Protein AF-A0AAD1NVR5-F1 (afdb_monomer_lite)

Secondary structure (DSSP, 8-sta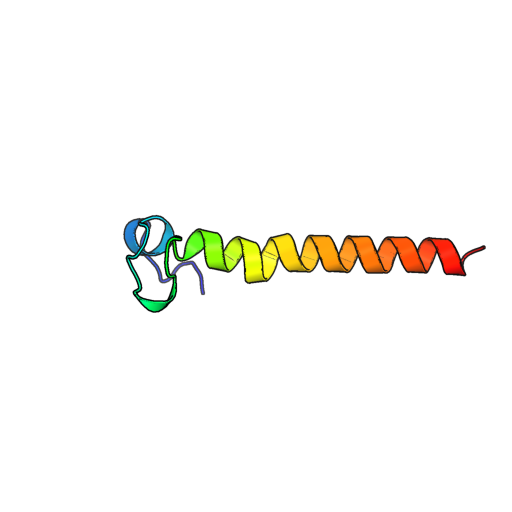te):
--TTS-HHHHHSTTSSGGGTTS-HHHHHHHHTHHHHHHHHHHHHHHHHHHT-

Radius of gyration: 16.06 Å; chains: 1; bounding box: 39×15×39 Å

Organism: NCBI:txid2559073

Sequence (52 aa):
MIGGFSNDELFSKKHFGWTGTTSLGSYFVSATSSHYEWAAKKTRAYARILAH

InterPro domains:
  IPR012550 Protein of unknown function DUF1706 [PF08020] (1-47)
  IPR012550 Protein of unknown function DUF1706 [PTHR40658] (1-48)
  IPR034660 DinB/YfiT-like putative metalloenzymes [G3DSA:1.20.120.450] (1-50)

pLDDT: mean 94.67, std 6.39, range [58.34, 98.38]

Foldseek 3Di:
DVVVDDPCQAAPACPDVVSPGGGNVVVCCVVPVVVVVVVVVVVVVVVVVVVD

Structure (mmCIF, N/CA/C/O backbone):
data_AF-A0AAD1NVR5-F1
#
_entry.id   AF-A0AAD1NVR5-F1
#
loop_
_atom_site.group_PDB
_atom_site.id
_atom_site.type_symbol
_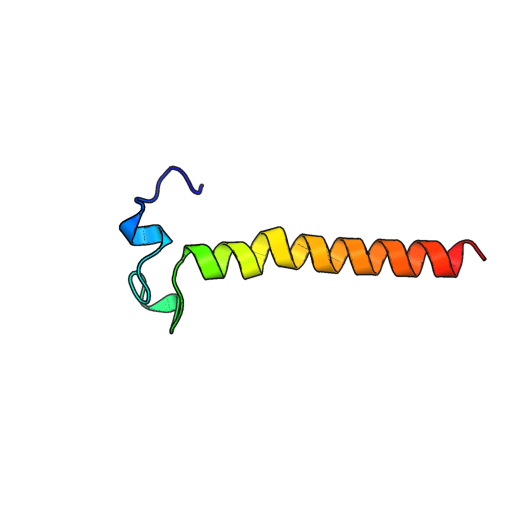atom_site.label_atom_id
_atom_site.label_alt_id
_atom_site.label_comp_id
_atom_site.label_asym_id
_atom_site.label_entity_id
_atom_site.label_seq_id
_atom_site.pdbx_PDB_ins_code
_atom_site.Cartn_x
_atom_site.Cartn_y
_atom_site.Cartn_z
_atom_site.occupancy
_atom_site.B_iso_or_equiv
_atom_site.auth_seq_id
_atom_site.auth_comp_id
_atom_site.auth_asym_id
_atom_site.auth_atom_id
_atom_site.pdbx_PDB_model_num
ATOM 1 N N . MET A 1 1 ? -12.745 -5.748 -2.701 1.00 72.38 1 MET A N 1
ATOM 2 C CA . MET A 1 1 ? -11.702 -6.102 -1.714 1.00 72.38 1 MET A CA 1
ATOM 3 C C . MET A 1 1 ? -11.580 -5.056 -0.600 1.00 72.38 1 MET A C 1
ATOM 5 O O . MET A 1 1 ? -11.621 -5.469 0.540 1.00 72.38 1 MET A O 1
ATOM 9 N N . ILE A 1 2 ? -11.546 -3.737 -0.868 1.00 86.62 2 ILE A N 1
ATOM 10 C CA . ILE A 1 2 ? -11.704 -2.710 0.199 1.00 86.62 2 ILE A CA 1
ATOM 11 C C . ILE A 1 2 ? -13.173 -2.460 0.577 1.00 86.62 2 ILE A C 1
ATOM 13 O O . ILE A 1 2 ? -13.482 -2.352 1.753 1.00 86.62 2 ILE A O 1
ATOM 17 N N . GLY A 1 3 ? -14.093 -2.437 -0.395 1.00 92.19 3 GLY A N 1
ATOM 18 C CA . GLY A 1 3 ? -15.508 -2.103 -0.149 1.00 92.19 3 GLY A CA 1
ATOM 19 C C . GLY A 1 3 ? -16.312 -3.093 0.706 1.00 92.19 3 GLY A C 1
ATOM 20 O O . GLY A 1 3 ? -17.505 -2.889 0.876 1.00 92.19 3 GLY A O 1
ATOM 21 N N . GLY A 1 4 ? -15.688 -4.166 1.202 1.00 96.12 4 GLY A N 1
ATOM 22 C CA . GLY A 1 4 ? -16.297 -5.080 2.172 1.00 96.12 4 GLY A CA 1
ATOM 23 C C . GLY A 1 4 ? -15.984 -4.729 3.629 1.00 96.12 4 GLY A C 1
ATOM 24 O O . GLY A 1 4 ? -16.574 -5.332 4.514 1.00 96.12 4 GLY A O 1
ATOM 25 N N . PHE A 1 5 ? -15.074 -3.782 3.871 1.00 96.50 5 PHE A N 1
ATOM 26 C CA . PHE A 1 5 ? -14.721 -3.319 5.209 1.00 96.50 5 PHE A CA 1
ATOM 27 C C . PHE A 1 5 ? -15.436 -2.008 5.527 1.00 96.50 5 PHE A C 1
ATOM 29 O O . PHE A 1 5 ? -15.579 -1.128 4.673 1.00 96.50 5 PHE A O 1
ATOM 36 N N . SER A 1 6 ? -15.843 -1.865 6.779 1.00 97.25 6 SER A N 1
ATOM 37 C CA . SER A 1 6 ? -16.314 -0.609 7.347 1.00 97.25 6 SER A CA 1
ATOM 38 C C . SER A 1 6 ? -15.168 0.390 7.546 1.00 97.25 6 SER A C 1
ATOM 40 O O . SER A 1 6 ? -13.985 0.047 7.552 1.00 97.25 6 SER A O 1
ATOM 42 N N . ASN A 1 7 ? -15.521 1.658 7.767 1.00 96.62 7 ASN A N 1
ATOM 43 C CA . ASN A 1 7 ? -14.533 2.682 8.110 1.00 96.62 7 ASN A CA 1
ATOM 44 C C . ASN A 1 7 ? -13.790 2.360 9.414 1.00 96.62 7 ASN A C 1
ATOM 46 O O . ASN A 1 7 ? -12.599 2.644 9.510 1.00 96.62 7 ASN A O 1
ATOM 50 N N . ASP A 1 8 ? -14.463 1.760 10.398 1.00 96.75 8 ASP A N 1
ATOM 51 C CA . ASP A 1 8 ? -13.809 1.400 11.656 1.00 96.75 8 ASP A CA 1
ATOM 52 C C . ASP A 1 8 ? -12.764 0.297 11.437 1.00 96.75 8 ASP A C 1
ATOM 54 O O . ASP A 1 8 ? -11.609 0.459 11.824 1.00 96.75 8 ASP A O 1
ATOM 58 N N . GLU A 1 9 ? -13.111 -0.755 10.690 1.00 96.81 9 GLU A N 1
ATOM 59 C CA . GLU A 1 9 ? -12.172 -1.820 10.310 1.00 96.81 9 GLU A CA 1
ATOM 60 C C . GLU A 1 9 ? -10.955 -1.293 9.533 1.00 96.81 9 GLU A C 1
ATOM 62 O O . GLU A 1 9 ? -9.834 -1.775 9.713 1.00 96.81 9 GLU A O 1
ATOM 67 N N . LEU A 1 10 ? -11.155 -0.296 8.666 1.00 97.12 10 LEU A N 1
ATOM 68 C CA . LEU A 1 10 ? -10.085 0.265 7.840 1.00 97.12 10 LEU A CA 1
ATOM 69 C C . LEU A 1 10 ? -9.168 1.217 8.609 1.00 97.12 10 LEU A C 1
ATOM 71 O O . LEU A 1 10 ? -7.959 1.235 8.353 1.00 97.12 10 LEU A O 1
ATOM 75 N N . PHE A 1 11 ? -9.712 2.027 9.516 1.00 96.31 11 PHE A N 1
ATOM 76 C CA . PHE A 1 11 ? -8.997 3.188 10.051 1.00 96.31 11 PHE A CA 1
ATOM 77 C C . PHE A 1 11 ? -8.714 3.123 11.554 1.00 96.31 11 PHE A C 1
ATOM 79 O O . PHE A 1 11 ? -7.818 3.837 12.016 1.00 96.31 11 PHE A O 1
ATOM 86 N N . SER A 1 12 ? -9.349 2.218 12.301 1.00 96.44 12 SER A N 1
ATOM 87 C CA . SER A 1 12 ? -9.014 1.988 13.707 1.00 96.44 12 SER A CA 1
ATOM 88 C C . SER A 1 12 ? -7.733 1.160 13.839 1.00 96.44 12 SER A C 1
ATOM 90 O O . SER A 1 12 ? -7.548 0.101 13.231 1.00 96.44 12 SER A O 1
ATOM 92 N N . LYS A 1 13 ? -6.785 1.666 14.634 1.00 94.56 13 LYS A N 1
ATOM 93 C CA . LYS A 1 13 ? -5.536 0.949 14.932 1.00 94.56 13 LYS A CA 1
ATOM 94 C C . LYS A 1 13 ? -5.852 -0.302 15.735 1.00 94.56 13 LYS A C 1
ATOM 96 O O . LYS A 1 13 ? -6.710 -0.253 16.612 1.00 94.56 13 LYS A O 1
ATOM 101 N N . LYS A 1 14 ? -5.109 -1.387 15.496 1.00 92.50 14 LYS A N 1
ATOM 102 C CA . LYS A 1 14 ? -5.276 -2.657 16.228 1.00 92.50 14 LYS A CA 1
ATOM 103 C C . LYS A 1 14 ? -6.680 -3.270 16.128 1.00 92.50 14 LYS A C 1
ATOM 105 O O . LYS A 1 14 ? -6.972 -4.180 16.895 1.00 92.50 14 LYS A O 1
ATOM 110 N N . HIS A 1 15 ? -7.519 -2.822 15.187 1.00 94.56 15 HIS A N 1
ATOM 111 C CA . HIS A 1 15 ? -8.822 -3.447 14.947 1.00 94.56 15 HIS A CA 1
ATOM 112 C C . HIS A 1 15 ? -8.642 -4.935 14.599 1.00 94.56 15 HIS A C 1
ATOM 114 O O . HIS A 1 15 ? -9.346 -5.797 15.114 1.00 94.56 15 HIS A O 1
ATOM 120 N N . PHE A 1 16 ? -7.606 -5.249 13.814 1.00 94.00 16 PHE A N 1
ATOM 121 C CA . PHE A 1 16 ? -7.142 -6.613 13.592 1.00 94.00 16 PHE A CA 1
ATOM 122 C C . PHE A 1 16 ? -5.805 -6.837 14.301 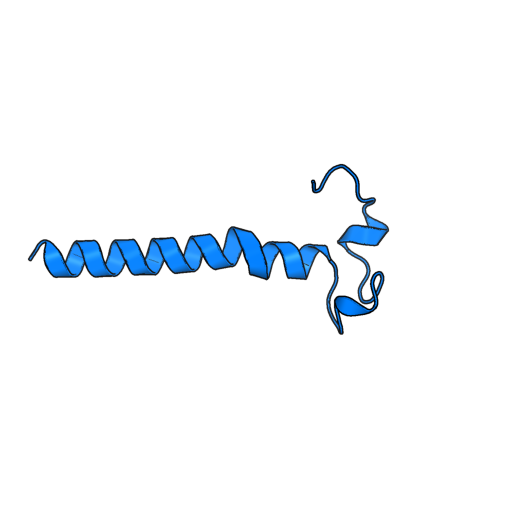1.00 94.00 16 PHE A C 1
ATOM 124 O O . PHE A 1 16 ? -4.849 -6.096 14.086 1.00 94.00 16 PHE A O 1
ATOM 131 N N . GLY A 1 17 ? -5.698 -7.892 15.116 1.00 94.25 17 GLY A N 1
ATOM 132 C CA . GLY A 1 17 ? -4.498 -8.138 15.930 1.00 94.25 17 GLY A CA 1
ATOM 133 C C . GLY A 1 17 ? -3.199 -8.286 15.124 1.00 94.25 17 GLY A C 1
ATOM 134 O O . GLY A 1 17 ? -2.127 -7.917 15.599 1.00 94.25 17 GLY A O 1
ATOM 135 N N . TRP A 1 18 ? -3.285 -8.759 13.878 1.00 94.75 18 TRP A N 1
ATOM 136 C CA . TRP A 1 18 ? -2.126 -8.947 13.004 1.00 94.75 18 TRP A CA 1
ATOM 137 C C . TRP A 1 18 ? -1.580 -7.640 12.402 1.00 94.75 18 TRP A C 1
ATOM 139 O O . TRP A 1 18 ? -0.443 -7.632 11.935 1.00 94.75 18 TRP A O 1
ATOM 149 N N . THR A 1 19 ? -2.323 -6.523 12.440 1.00 93.88 19 THR A N 1
ATOM 150 C CA . THR A 1 19 ? -1.826 -5.221 11.943 1.00 93.88 19 THR A CA 1
ATOM 151 C C . THR A 1 19 ? -0.881 -4.533 12.939 1.00 93.88 19 THR A C 1
ATOM 153 O O . THR A 1 19 ? -0.346 -3.459 12.664 1.00 93.88 19 THR A O 1
ATOM 156 N N . GLY A 1 20 ? -0.624 -5.144 14.102 1.00 90.88 20 GLY A N 1
ATOM 157 C CA . GLY A 1 20 ? 0.389 -4.689 15.052 1.00 90.88 20 GLY A CA 1
ATOM 158 C C . GLY A 1 20 ? 0.040 -3.343 15.685 1.00 90.88 20 GLY A C 1
ATOM 159 O O . GLY A 1 20 ? -0.787 -3.271 16.583 1.00 90.88 20 GLY A O 1
ATOM 160 N N . THR A 1 21 ? 0.706 -2.261 15.280 1.00 94.56 21 THR A N 1
ATOM 161 C CA . THR A 1 21 ? 0.454 -0.900 15.801 1.00 94.56 21 THR A CA 1
ATOM 162 C C . THR A 1 21 ? -0.296 0.001 14.818 1.00 94.56 21 THR A C 1
ATOM 164 O O . THR A 1 21 ? -0.613 1.144 15.159 1.00 94.56 21 THR A O 1
ATOM 167 N N . THR A 1 22 ? -0.596 -0.495 13.616 1.00 96.19 22 THR A N 1
ATOM 168 C CA . THR A 1 22 ? -1.211 0.274 12.529 1.00 96.19 22 THR A CA 1
ATOM 169 C C . THR A 1 22 ? -2.669 -0.135 12.301 1.00 96.19 22 THR A C 1
ATOM 171 O O . THR A 1 22 ? -3.185 -1.071 12.924 1.00 96.19 22 THR A O 1
ATOM 174 N N . SER A 1 23 ? -3.366 0.617 11.449 1.00 97.12 23 SER A N 1
ATOM 175 C CA . SER A 1 23 ? -4.682 0.237 10.933 1.00 97.12 23 SER A CA 1
ATOM 176 C C . SER A 1 23 ? -4.547 -0.635 9.681 1.00 97.12 23 SER A C 1
ATOM 178 O O . SER A 1 23 ? -3.504 -0.638 9.015 1.00 97.12 23 SER A O 1
ATOM 180 N N . LEU A 1 24 ? -5.622 -1.340 9.322 1.00 96.88 24 LEU A N 1
ATOM 181 C CA . LEU A 1 24 ? -5.678 -2.141 8.097 1.00 96.88 24 LEU A CA 1
ATOM 182 C C . LEU A 1 24 ? -5.433 -1.287 6.841 1.00 96.88 24 LEU A C 1
ATOM 184 O O . LEU A 1 24 ? -4.696 -1.690 5.942 1.00 96.88 24 LEU A O 1
ATOM 188 N N . GLY A 1 25 ? -5.985 -0.072 6.804 1.00 96.56 25 GLY A N 1
ATOM 189 C CA . GLY A 1 25 ? -5.782 0.871 5.708 1.00 96.56 25 GLY A CA 1
ATOM 190 C C . GLY A 1 25 ? -4.312 1.251 5.520 1.00 96.56 25 GLY A C 1
ATOM 191 O O . GLY A 1 25 ? -3.821 1.263 4.392 1.00 96.56 25 GLY A O 1
ATOM 192 N N . SER A 1 26 ? -3.571 1.490 6.609 1.00 96.12 26 SER A N 1
ATOM 193 C CA . SER A 1 26 ? -2.129 1.763 6.527 1.00 9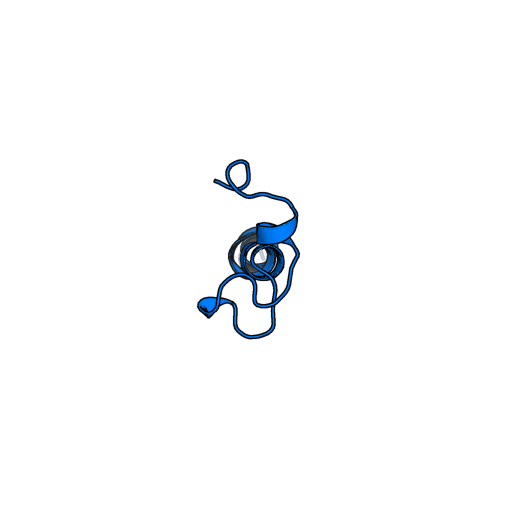6.12 26 SER A CA 1
ATOM 194 C C . SER A 1 26 ? -1.341 0.570 5.982 1.00 96.12 26 SER A C 1
ATOM 196 O O . SER A 1 26 ? -0.415 0.766 5.193 1.00 96.12 26 SER A O 1
ATOM 198 N N . TYR A 1 27 ? -1.719 -0.657 6.356 1.00 95.31 27 TYR A N 1
ATOM 199 C CA . TYR A 1 27 ? -1.129 -1.863 5.775 1.00 95.31 27 TYR A CA 1
ATOM 200 C C . TYR A 1 27 ? -1.388 -1.939 4.265 1.00 95.31 27 TYR A C 1
ATOM 202 O O . TYR A 1 27 ? -0.444 -2.134 3.502 1.00 95.31 27 TYR A O 1
ATOM 210 N N . PHE A 1 28 ? -2.625 -1.708 3.812 1.00 95.62 28 PHE A N 1
ATOM 211 C CA . PHE A 1 28 ? -2.944 -1.717 2.382 1.00 95.62 28 PHE A CA 1
ATOM 212 C C . PHE A 1 28 ? -2.163 -0.670 1.597 1.00 95.62 28 PHE A C 1
ATOM 214 O O . PHE A 1 28 ? -1.616 -1.004 0.549 1.00 95.62 28 PHE A O 1
ATOM 221 N N . VAL A 1 29 ? -2.053 0.563 2.093 1.00 95.75 29 VAL A N 1
ATOM 222 C CA . VAL A 1 2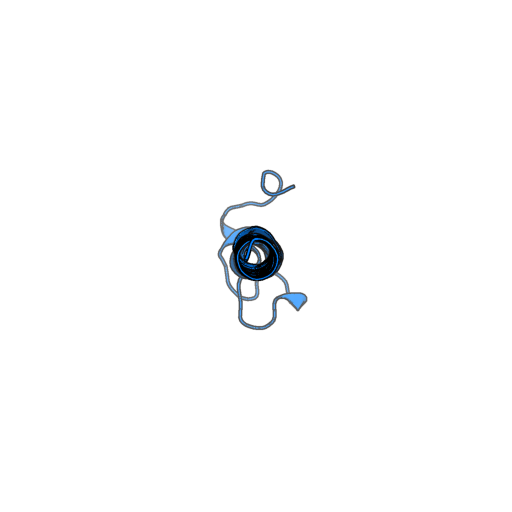9 ? -1.248 1.605 1.434 1.00 95.75 29 VAL A CA 1
ATOM 223 C C . VAL A 1 29 ? 0.208 1.156 1.295 1.00 95.75 29 VAL A C 1
ATOM 225 O O . VAL A 1 29 ? 0.770 1.207 0.201 1.00 95.75 29 VAL A O 1
ATOM 228 N N . SER A 1 30 ? 0.796 0.642 2.379 1.00 94.56 30 SER A N 1
ATOM 229 C CA . SER A 1 30 ? 2.183 0.173 2.381 1.00 94.56 30 SER A CA 1
ATOM 230 C C . SER A 1 30 ? 2.408 -1.004 1.427 1.00 94.56 30 SER A C 1
ATOM 232 O O . SER A 1 30 ? 3.368 -0.984 0.659 1.00 94.56 30 SER A O 1
ATOM 234 N N . ALA A 1 31 ? 1.517 -1.997 1.445 1.00 94.00 31 ALA A N 1
ATOM 235 C CA . ALA A 1 31 ? 1.647 -3.231 0.674 1.00 94.00 31 ALA A CA 1
ATOM 236 C C . ALA A 1 31 ? 1.199 -3.100 -0.793 1.00 94.00 31 ALA A C 1
ATOM 238 O O . ALA A 1 31 ? 1.522 -3.966 -1.603 1.00 94.00 31 ALA A O 1
ATOM 239 N N . THR A 1 32 ? 0.455 -2.047 -1.151 1.00 94.56 32 THR A N 1
ATOM 240 C CA . THR A 1 32 ? -0.065 -1.847 -2.513 1.00 94.56 32 THR A CA 1
ATOM 241 C C . THR A 1 32 ? 0.447 -0.545 -3.120 1.00 94.56 32 THR A C 1
ATOM 243 O O . THR A 1 32 ? 1.519 -0.549 -3.720 1.00 94.56 32 THR A O 1
ATOM 246 N N . SER A 1 33 ? -0.279 0.567 -2.984 1.00 95.44 33 SER A N 1
ATOM 247 C CA . SER A 1 33 ? -0.012 1.816 -3.705 1.00 95.44 33 SER A CA 1
ATOM 248 C C . SER A 1 33 ? 1.425 2.309 -3.533 1.00 95.44 33 SER A C 1
ATOM 250 O O . SER A 1 33 ? 2.105 2.531 -4.535 1.00 95.44 33 SER A O 1
ATOM 252 N N . SER A 1 34 ? 1.926 2.399 -2.298 1.00 96.94 34 SER A N 1
ATOM 253 C CA . SER A 1 34 ? 3.298 2.849 -2.035 1.00 96.94 34 SER A CA 1
ATOM 254 C C . SER A 1 34 ? 4.348 1.874 -2.569 1.00 96.94 34 SER A C 1
ATOM 256 O O . SER A 1 34 ? 5.390 2.299 -3.074 1.00 96.94 34 SER A O 1
ATOM 258 N N . HIS A 1 35 ? 4.083 0.566 -2.501 1.00 94.44 35 HIS A N 1
ATOM 259 C CA . HIS A 1 35 ? 5.007 -0.436 -3.026 1.00 94.44 35 HIS A CA 1
ATO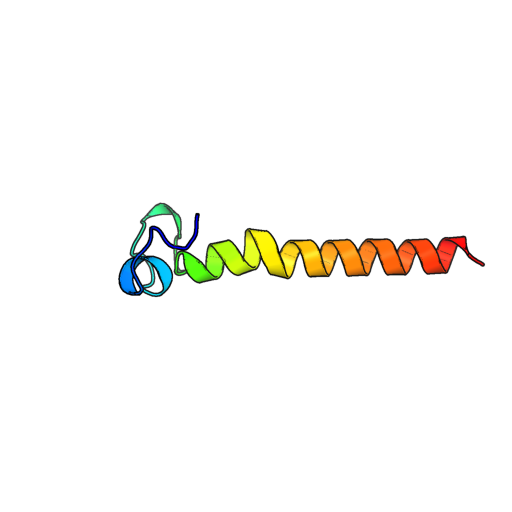M 260 C C . HIS A 1 35 ? 5.106 -0.368 -4.556 1.00 94.44 35 HIS A C 1
ATOM 262 O O . HIS A 1 35 ? 6.208 -0.334 -5.110 1.00 94.44 35 HIS A O 1
ATOM 268 N N . TYR A 1 36 ? 3.964 -0.271 -5.243 1.00 96.88 36 TYR A N 1
ATOM 269 C CA . TYR A 1 36 ? 3.924 -0.114 -6.697 1.00 96.88 36 TYR A CA 1
ATOM 270 C C . TYR A 1 36 ? 4.552 1.202 -7.157 1.00 96.88 36 TYR A C 1
ATOM 272 O O . TYR A 1 36 ? 5.261 1.219 -8.164 1.00 96.88 36 TYR A O 1
ATOM 280 N N . GLU A 1 37 ? 4.352 2.296 -6.420 1.00 98.19 37 GLU A N 1
ATOM 281 C CA . GLU A 1 37 ? 4.999 3.574 -6.721 1.00 98.19 37 GLU A CA 1
ATOM 282 C C . GLU A 1 37 ? 6.530 3.456 -6.658 1.00 98.19 37 GLU A C 1
ATOM 284 O O . GLU A 1 37 ? 7.230 3.851 -7.600 1.00 98.19 37 GLU A O 1
ATOM 289 N N . TRP A 1 38 ? 7.056 2.858 -5.583 1.00 97.75 38 TRP A N 1
ATOM 290 C CA . TRP A 1 38 ? 8.488 2.597 -5.435 1.00 97.75 38 TRP A CA 1
ATOM 291 C C . TRP A 1 38 ? 9.025 1.727 -6.575 1.00 97.75 38 TRP A C 1
ATOM 293 O O . TRP A 1 38 ? 10.030 2.089 -7.197 1.00 97.75 38 TRP A O 1
ATOM 303 N N . ALA A 1 39 ? 8.345 0.622 -6.890 1.00 97.88 39 ALA A N 1
ATOM 304 C CA . ALA A 1 39 ? 8.756 -0.288 -7.954 1.00 97.88 39 ALA A CA 1
ATOM 305 C C . ALA A 1 39 ? 8.799 0.439 -9.305 1.00 97.88 39 ALA A C 1
ATOM 307 O O . ALA A 1 39 ? 9.813 0.411 -10.001 1.00 97.88 39 ALA A O 1
ATOM 308 N N . ALA A 1 40 ? 7.753 1.199 -9.636 1.00 98.19 40 ALA A N 1
ATOM 309 C CA . ALA A 1 40 ? 7.693 1.957 -10.878 1.00 98.19 40 ALA A CA 1
ATOM 310 C C . ALA A 1 40 ? 8.785 3.040 -10.955 1.00 98.19 40 ALA A C 1
ATOM 312 O O . ALA A 1 40 ? 9.372 3.261 -12.019 1.00 98.19 40 ALA A O 1
ATOM 313 N N . LYS A 1 41 ? 9.112 3.699 -9.833 1.00 98.31 41 LYS A N 1
ATOM 314 C CA . LYS A 1 41 ? 10.244 4.636 -9.749 1.00 98.31 41 LYS A CA 1
ATOM 315 C C . LYS A 1 41 ? 11.574 3.937 -10.033 1.00 98.31 41 LYS A C 1
ATOM 317 O O . LYS A 1 41 ? 12.386 4.486 -10.781 1.00 98.31 41 LYS A O 1
ATOM 322 N N . LYS A 1 42 ? 11.791 2.741 -9.473 1.00 98.12 42 LYS A N 1
ATOM 323 C CA . LYS A 1 42 ? 12.988 1.926 -9.729 1.00 98.12 42 LYS A CA 1
ATOM 324 C C . LYS A 1 42 ? 13.078 1.540 -11.202 1.00 98.12 42 LYS A C 1
ATOM 326 O O . LYS A 1 42 ? 14.072 1.876 -11.838 1.00 98.12 42 LYS A O 1
ATOM 331 N N . THR A 1 43 ? 12.025 0.957 -11.774 1.00 98.38 43 THR A N 1
ATOM 332 C CA . THR A 1 43 ? 11.984 0.565 -13.192 1.00 98.38 43 THR A CA 1
ATOM 333 C C . THR A 1 43 ? 12.287 1.743 -14.116 1.00 98.38 43 THR A C 1
ATOM 335 O O . THR A 1 43 ? 13.142 1.636 -14.992 1.00 98.38 43 THR A O 1
ATOM 338 N N . ARG A 1 44 ? 11.665 2.908 -13.882 1.00 98.12 44 ARG A N 1
ATOM 339 C CA . ARG A 1 44 ? 11.924 4.127 -14.667 1.00 98.12 44 ARG A CA 1
ATOM 340 C C . ARG A 1 44 ? 13.351 4.651 -14.527 1.00 98.12 44 ARG A C 1
ATOM 342 O O . ARG A 1 44 ? 13.850 5.287 -15.449 1.00 98.12 44 ARG A O 1
ATOM 349 N N . ALA A 1 45 ? 13.991 4.483 -13.371 1.00 98.12 45 ALA A N 1
ATOM 350 C CA . ALA A 1 45 ? 15.388 4.873 -13.191 1.00 98.12 45 ALA A CA 1
ATOM 351 C C . ALA A 1 45 ? 16.324 3.966 -14.003 1.00 98.12 45 ALA A C 1
ATOM 353 O O . ALA A 1 45 ? 17.162 4.478 -14.737 1.00 98.12 45 ALA A O 1
ATOM 354 N N . TYR A 1 46 ? 16.123 2.647 -13.946 1.00 98.00 46 TYR A N 1
ATOM 355 C CA . TYR A 1 46 ? 16.922 1.695 -14.723 1.00 98.00 46 TYR A CA 1
ATOM 356 C C . TYR A 1 46 ? 16.718 1.843 -16.232 1.00 98.00 46 TYR A C 1
ATOM 358 O O . TYR A 1 46 ? 17.696 1.853 -16.969 1.00 98.00 46 TYR A O 1
ATOM 366 N N . ALA A 1 47 ? 15.479 2.044 -16.689 1.00 98.12 47 ALA A N 1
ATOM 367 C CA . ALA A 1 47 ? 15.197 2.282 -18.104 1.00 98.12 47 ALA A CA 1
ATOM 368 C C . ALA A 1 47 ? 15.945 3.512 -18.648 1.00 98.12 47 ALA A C 1
ATOM 370 O O . ALA A 1 47 ? 16.455 3.473 -19.760 1.00 98.12 47 ALA A O 1
ATOM 371 N N . ARG A 1 48 ? 16.058 4.584 -17.849 1.00 96.81 48 ARG A N 1
ATOM 372 C CA . ARG A 1 48 ? 16.841 5.773 -18.218 1.00 96.81 48 ARG A CA 1
ATOM 373 C C . ARG A 1 48 ? 18.340 5.493 -18.273 1.00 96.81 48 ARG A C 1
ATOM 375 O O . ARG A 1 48 ? 18.989 5.992 -19.174 1.00 96.81 48 ARG A O 1
ATOM 382 N N . ILE A 1 49 ? 18.874 4.697 -17.345 1.00 97.06 49 ILE A N 1
ATOM 383 C CA . ILE A 1 49 ? 20.297 4.318 -17.345 1.00 97.06 49 ILE A CA 1
ATOM 384 C C . ILE A 1 49 ? 20.652 3.504 -18.596 1.00 97.06 49 ILE A C 1
ATOM 386 O O . ILE A 1 49 ? 21.696 3.746 -19.178 1.00 97.06 49 ILE A O 1
ATOM 390 N N . LEU A 1 50 ? 19.792 2.566 -19.007 1.00 96.81 50 LEU A N 1
ATOM 391 C CA . LEU A 1 50 ? 20.040 1.686 -20.159 1.00 96.81 50 LEU A CA 1
ATOM 392 C C . LEU A 1 50 ? 19.799 2.346 -21.525 1.00 96.81 50 LEU A C 1
ATOM 394 O O . LEU A 1 50 ? 20.184 1.784 -22.544 1.00 96.81 50 LEU A O 1
ATOM 398 N N . ALA A 1 51 ? 19.100 3.481 -21.564 1.00 93.25 51 ALA A N 1
ATOM 399 C CA . ALA A 1 51 ? 18.835 4.224 -22.797 1.00 93.25 51 ALA A CA 1
ATOM 400 C C . ALA A 1 51 ? 20.000 5.147 -23.211 1.00 93.25 51 ALA A C 1
ATOM 402 O O . ALA A 1 51 ? 19.920 5.784 -24.263 1.00 93.25 51 ALA A O 1
ATOM 403 N N . HIS A 1 52 ? 21.037 5.237 -22.376 1.00 58.34 52 HIS A N 1
ATOM 404 C CA . HIS A 1 52 ? 22.307 5.911 -22.640 1.00 58.34 52 HIS A CA 1
ATOM 405 C C . HIS A 1 52 ? 23.400 4.876 -22.908 1.00 58.34 52 HIS A C 1
ATOM 407 O O . HIS A 1 52 ? 24.333 5.227 -23.661 1.00 58.34 52 HIS A O 1
#